Protein AF-A0A1X1QQ45-F1 (afdb_monomer_lite)

Secondary structure (DSSP, 8-state):
-----TTPPPEEE-S-B--S--SSGGGSB-S-TT-----GGGB-EEEEE--STT-----SSSSSSTT---TT-EEEE----TT----SSS--SEEEEEEEEEETTEEEEEB-TT--HHHHHHHHHHTTS-S--

Sequence (133 aa):
MDFGNTSAPPFLLDNLLCLGQESTLLDCEHNGIGIHNCELSEIAGVVCNGNRDALLLCTTSCLIYIGHCREDSIRLLKTVEEDDYTQEGLYDDLMVGRVEVCHEQRYQTVCDDSWDNMDASVVCRQLGFSPFG

pLDDT: mean 80.71, std 17.58, range [45.75, 97.56]

Foldseek 3Di:
DFQQDPPAAQAFFAQFDFPLPDLFSVRTDGPHTNDDPDDSRQFDKAKFFDDPPLPDDPPDPVPPDPQFDDARDKDFDDPPPPPPPDDDDDDPGIDIGTIWTHHPRDTHTHGNHNPDLSSNSSNNVNSVTHSPD

Structure (mmCIF, N/CA/C/O backbone):
data_AF-A0A1X1QQ45-F1
#
_entry.id   AF-A0A1X1QQ45-F1
#
loop_
_atom_site.group_PDB
_atom_site.id
_atom_site.type_symbol
_atom_site.label_atom_id
_atom_site.label_alt_id
_atom_site.label_comp_id
_atom_site.label_asym_id
_atom_site.label_entity_id
_atom_site.label_seq_id
_atom_site.pdbx_PDB_ins_code
_atom_site.Cartn_x
_atom_site.Cartn_y
_atom_site.Cartn_z
_atom_site.occupancy
_atom_site.B_iso_or_equiv
_atom_site.auth_seq_id
_atom_site.auth_comp_id
_atom_site.auth_asym_id
_atom_site.auth_atom_id
_atom_site.pdbx_PDB_model_num
ATOM 1 N N . MET A 1 1 ? 13.306 -2.888 -3.610 1.00 52.53 1 MET A N 1
ATOM 2 C CA . MET A 1 1 ? 13.465 -1.668 -4.435 1.00 52.53 1 MET A CA 1
ATOM 3 C C . MET A 1 1 ? 13.050 -0.526 -3.539 1.00 52.53 1 MET A C 1
ATOM 5 O O . MET A 1 1 ? 12.013 -0.667 -2.911 1.00 52.53 1 MET A O 1
ATOM 9 N N . ASP A 1 2 ? 13.866 0.515 -3.415 1.00 63.72 2 ASP A N 1
ATOM 10 C CA . ASP A 1 2 ? 13.573 1.629 -2.511 1.00 63.72 2 ASP A CA 1
ATOM 11 C C . ASP A 1 2 ? 12.572 2.586 -3.176 1.00 63.72 2 ASP A C 1
ATOM 13 O O . ASP A 1 2 ? 12.832 3.121 -4.255 1.00 63.72 2 ASP A O 1
ATOM 17 N N . PHE A 1 3 ? 11.405 2.756 -2.556 1.00 65.00 3 PHE A N 1
ATOM 18 C CA . PHE A 1 3 ? 10.363 3.693 -2.986 1.00 65.00 3 PHE A CA 1
ATOM 19 C C . PHE A 1 3 ? 10.228 4.894 -2.035 1.00 65.00 3 PHE A C 1
ATOM 21 O O . PHE A 1 3 ? 9.265 5.670 -2.147 1.00 65.00 3 PHE A O 1
ATOM 28 N N . GLY A 1 4 ? 11.189 5.049 -1.120 1.00 61.41 4 GLY A N 1
ATOM 29 C CA . GLY A 1 4 ? 11.265 6.096 -0.120 1.00 61.41 4 GLY A CA 1
ATOM 30 C C . GLY A 1 4 ? 11.287 7.490 -0.723 1.00 61.41 4 GLY A C 1
ATOM 31 O O . GLY A 1 4 ? 12.178 7.872 -1.478 1.00 61.41 4 GLY A O 1
ATOM 32 N N . ASN A 1 5 ? 10.282 8.291 -0.380 1.00 66.62 5 ASN A N 1
ATOM 33 C CA . ASN A 1 5 ? 10.206 9.699 -0.750 1.00 66.62 5 ASN A CA 1
ATOM 34 C C . ASN A 1 5 ? 9.542 10.471 0.395 1.00 66.62 5 ASN A C 1
ATOM 36 O O . ASN A 1 5 ? 8.539 10.027 0.949 1.00 66.62 5 ASN A O 1
ATOM 40 N N . THR A 1 6 ? 10.056 11.658 0.719 1.00 64.94 6 THR A N 1
ATOM 41 C CA . THR A 1 6 ? 9.500 12.559 1.747 1.00 64.94 6 THR A CA 1
ATOM 42 C C . THR A 1 6 ? 8.065 13.019 1.465 1.00 64.94 6 THR A C 1
ATOM 44 O O . THR A 1 6 ? 7.429 13.603 2.338 1.00 64.94 6 THR A O 1
ATOM 47 N N . SER A 1 7 ? 7.545 12.761 0.262 1.00 80.12 7 SER A N 1
ATOM 48 C CA . SER A 1 7 ? 6.158 13.023 -0.137 1.00 80.12 7 SER A CA 1
ATOM 49 C C . SER A 1 7 ? 5.194 11.845 0.061 1.00 80.12 7 SER A C 1
ATOM 51 O O . SER A 1 7 ? 4.010 11.986 -0.251 1.00 80.12 7 SER A O 1
ATOM 53 N N . ALA A 1 8 ? 5.665 10.695 0.555 1.00 82.62 8 ALA A N 1
ATOM 54 C CA . ALA A 1 8 ? 4.803 9.544 0.794 1.00 82.62 8 ALA A CA 1
ATOM 55 C C . ALA A 1 8 ? 3.755 9.839 1.893 1.00 82.62 8 ALA A C 1
ATOM 57 O O . ALA A 1 8 ? 4.073 10.483 2.898 1.00 82.62 8 ALA A O 1
ATOM 58 N N . PRO A 1 9 ? 2.502 9.381 1.725 1.00 89.56 9 PRO A N 1
ATOM 59 C CA . PRO A 1 9 ? 1.498 9.408 2.786 1.00 89.56 9 PRO A CA 1
ATOM 60 C C . PRO A 1 9 ? 1.909 8.596 4.035 1.00 89.56 9 PRO A C 1
ATOM 62 O O . PRO A 1 9 ? 2.826 7.775 3.949 1.00 89.56 9 PRO A O 1
ATOM 65 N N . PRO A 1 10 ? 1.199 8.750 5.173 1.00 93.75 10 PRO A N 1
ATOM 66 C CA . PRO A 1 10 ? 1.390 7.907 6.357 1.00 93.75 10 PRO A CA 1
ATOM 67 C C . PRO A 1 10 ? 1.280 6.411 6.043 1.00 93.75 10 PRO A C 1
ATOM 69 O O . PRO A 1 10 ? 0.572 6.029 5.108 1.00 93.75 10 PRO A O 1
ATOM 72 N N . PHE A 1 11 ? 1.946 5.574 6.838 1.00 95.38 11 PHE A N 1
ATOM 73 C CA . PHE A 1 11 ? 1.822 4.124 6.730 1.00 95.38 11 PHE A CA 1
ATOM 74 C C . PHE A 1 11 ? 0.472 3.644 7.268 1.00 95.38 11 PHE A C 1
ATOM 76 O O . PHE A 1 11 ? -0.004 4.088 8.313 1.00 95.38 11 PHE A O 1
ATOM 83 N N . LEU A 1 12 ? -0.133 2.718 6.533 1.00 97.12 12 LEU A N 1
ATOM 84 C CA . LEU A 1 12 ? -1.410 2.088 6.840 1.00 97.12 12 LEU A CA 1
ATOM 85 C C . LEU A 1 12 ? -1.236 0.662 7.345 1.00 97.12 12 LEU A C 1
ATOM 87 O O . LEU A 1 12 ? -1.898 0.268 8.301 1.00 97.12 12 LEU A O 1
ATOM 91 N N . LEU A 1 13 ? -0.399 -0.104 6.650 1.00 97.12 13 LEU A N 1
ATOM 92 C CA . LEU A 1 13 ? -0.217 -1.534 6.849 1.00 97.12 13 LEU A CA 1
ATOM 93 C C . LEU A 1 13 ? 1.252 -1.829 7.094 1.00 97.12 13 LEU A C 1
ATOM 95 O O . LEU A 1 13 ? 2.124 -1.191 6.503 1.00 97.12 13 LEU A O 1
ATOM 99 N N . ASP A 1 14 ? 1.476 -2.812 7.951 1.00 97.12 14 ASP A N 1
ATOM 100 C CA . ASP A 1 14 ? 2.779 -3.281 8.384 1.00 97.12 14 ASP A CA 1
ATOM 101 C C . ASP A 1 14 ? 2.678 -4.759 8.777 1.00 97.12 14 ASP A C 1
ATOM 103 O O . ASP A 1 14 ? 1.640 -5.194 9.297 1.00 97.12 14 ASP A O 1
ATOM 107 N N . ASN A 1 15 ? 3.753 -5.509 8.520 1.00 96.19 15 ASN A N 1
ATOM 108 C CA . ASN A 1 15 ? 3.866 -6.943 8.755 1.00 96.19 15 ASN A CA 1
ATOM 109 C C . ASN A 1 15 ? 2.699 -7.711 8.128 1.00 96.19 15 ASN A C 1
ATOM 111 O O . ASN A 1 15 ? 1.964 -8.427 8.813 1.00 96.19 15 ASN A O 1
ATOM 115 N N . LEU A 1 16 ? 2.508 -7.505 6.823 1.00 96.69 16 LEU A N 1
ATOM 116 C CA . LEU A 1 16 ? 1.514 -8.241 6.055 1.00 96.69 16 LEU A CA 1
ATOM 117 C C . LEU A 1 16 ? 1.963 -9.691 5.897 1.00 96.69 16 LEU A C 1
ATOM 119 O O . LEU A 1 16 ? 3.120 -9.976 5.605 1.00 96.69 16 LEU A O 1
ATOM 123 N N . LEU A 1 17 ? 1.030 -10.604 6.143 1.00 96.81 17 LEU A N 1
ATOM 124 C CA . LEU A 1 17 ? 1.228 -12.041 6.008 1.00 96.81 17 LEU A CA 1
ATOM 125 C C . LEU A 1 17 ? 0.150 -12.605 5.082 1.00 96.81 17 LEU A C 1
ATOM 127 O O . LEU A 1 17 ? -0.659 -13.448 5.484 1.00 96.81 17 LEU A O 1
ATOM 131 N N . CYS A 1 18 ? 0.083 -12.098 3.849 1.00 97.25 18 CYS A N 1
ATOM 132 C CA . CYS A 1 18 ? -0.877 -12.596 2.873 1.00 97.25 18 CYS A CA 1
ATOM 133 C C . CYS A 1 18 ? -0.589 -14.068 2.508 1.00 97.25 18 CYS A C 1
ATOM 135 O O . CYS A 1 18 ? 0.549 -14.519 2.395 1.00 97.25 18 CYS A O 1
ATOM 137 N N . LEU A 1 19 ? -1.644 -14.829 2.226 1.00 96.25 19 LEU A N 1
ATOM 138 C CA . LEU A 1 19 ? -1.586 -16.159 1.610 1.00 96.25 19 LEU A CA 1
ATOM 139 C C . LEU A 1 19 ? -1.554 -16.084 0.076 1.00 96.25 19 LEU A C 1
ATOM 141 O O . LEU A 1 19 ? -1.425 -17.107 -0.603 1.00 96.25 19 LEU A O 1
ATOM 145 N N . GLY A 1 20 ? -1.745 -14.887 -0.482 1.00 94.12 20 GLY A N 1
ATOM 146 C 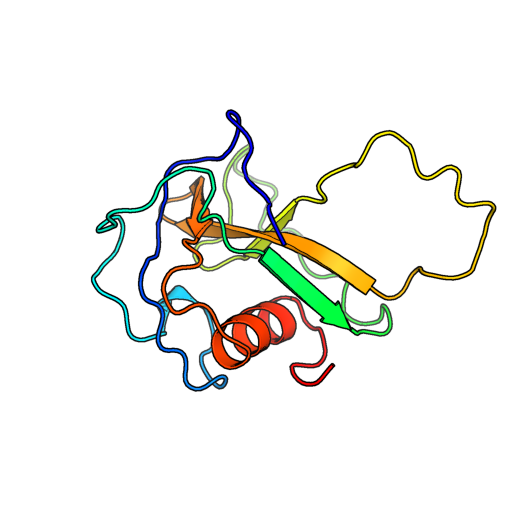CA . GLY A 1 20 ? -1.780 -14.626 -1.914 1.00 94.12 20 GLY A CA 1
ATOM 147 C C . GLY A 1 20 ? -3.166 -14.810 -2.532 1.00 94.12 20 GLY A C 1
ATOM 148 O O . GLY A 1 20 ? -3.308 -14.703 -3.751 1.00 94.12 20 GLY A O 1
ATOM 149 N N . GLN A 1 21 ? -4.210 -15.080 -1.740 1.00 93.88 21 GLN A N 1
ATOM 150 C CA . GLN A 1 21 ? -5.584 -15.397 -2.184 1.00 93.88 21 GLN A CA 1
ATOM 151 C C . GLN A 1 21 ? -6.638 -14.378 -1.727 1.00 93.88 21 GLN A C 1
ATOM 153 O O . GLN A 1 21 ? -7.790 -14.444 -2.153 1.00 93.88 21 GLN A O 1
ATOM 158 N N . GLU A 1 22 ? -6.224 -13.408 -0.926 1.00 96.69 22 GLU A N 1
ATOM 159 C CA . GLU A 1 22 ? -7.030 -12.333 -0.368 1.00 96.69 22 GLU A CA 1
ATOM 160 C C . GLU A 1 22 ? -7.641 -11.436 -1.447 1.00 96.69 22 GLU A C 1
ATOM 162 O O . GLU A 1 22 ? -7.041 -11.179 -2.491 1.00 96.69 22 GLU A O 1
ATOM 167 N N . SER A 1 23 ? -8.854 -10.930 -1.227 1.00 94.00 23 SER A N 1
ATOM 168 C CA . SER A 1 23 ? -9.466 -10.036 -2.220 1.00 94.00 23 SER A CA 1
ATOM 169 C C . SER A 1 23 ? -8.749 -8.687 -2.267 1.00 94.00 23 SER A C 1
ATOM 171 O O . SER A 1 23 ? -8.659 -8.082 -3.337 1.00 94.00 23 SER A O 1
ATOM 173 N N . THR A 1 24 ? -8.242 -8.243 -1.117 1.00 95.62 24 THR A N 1
ATOM 174 C CA . THR A 1 24 ? -7.566 -6.963 -0.922 1.00 95.62 24 THR A CA 1
ATOM 175 C C . THR A 1 24 ? -6.427 -7.108 0.091 1.00 95.62 24 THR A C 1
ATOM 177 O O . THR A 1 24 ? -6.433 -8.037 0.895 1.00 95.62 24 THR A O 1
ATOM 180 N N . LEU A 1 25 ? -5.467 -6.175 0.105 1.00 96.25 25 LEU A N 1
ATOM 181 C CA . LEU A 1 25 ? -4.406 -6.171 1.129 1.00 96.25 25 LEU A CA 1
ATOM 182 C C . LEU A 1 25 ? -4.933 -5.984 2.562 1.00 96.25 25 LEU A C 1
ATOM 184 O O . LEU A 1 25 ? -4.283 -6.414 3.508 1.00 96.25 25 LEU A O 1
ATOM 188 N N . LEU A 1 26 ? -6.107 -5.364 2.729 1.00 96.31 26 LEU A N 1
ATOM 189 C CA . LEU A 1 26 ? -6.744 -5.181 4.040 1.00 96.31 26 LEU A CA 1
ATOM 190 C C . LEU A 1 26 ? -7.310 -6.490 4.616 1.00 96.31 26 LEU A C 1
ATOM 192 O O . LEU A 1 26 ? -7.661 -6.526 5.791 1.00 96.31 26 LEU A O 1
ATOM 196 N N . ASP A 1 27 ? -7.426 -7.546 3.803 1.00 97.12 27 ASP A N 1
ATOM 197 C CA . ASP A 1 27 ? -7.904 -8.858 4.253 1.00 97.12 27 ASP A CA 1
ATOM 198 C C . ASP A 1 27 ? -6.765 -9.766 4.749 1.00 97.12 27 ASP A C 1
ATOM 200 O O . ASP A 1 27 ? -7.035 -10.835 5.301 1.00 97.12 27 ASP A O 1
ATOM 204 N N . CYS A 1 28 ? -5.505 -9.379 4.528 1.00 97.31 28 CYS A N 1
ATOM 205 C CA . CYS A 1 28 ? -4.350 -10.149 4.977 1.00 97.31 28 CYS A CA 1
ATOM 206 C C . CYS A 1 28 ? -4.167 -10.036 6.493 1.00 97.31 28 CYS A C 1
ATOM 208 O O . CYS A 1 28 ? -4.567 -9.052 7.117 1.00 97.31 28 CYS A O 1
ATOM 210 N N . GLU A 1 29 ? -3.531 -11.037 7.103 1.00 97.56 29 GLU A N 1
ATOM 211 C CA . GLU A 1 29 ? -3.135 -10.931 8.506 1.00 97.56 29 GLU A CA 1
ATOM 212 C C . GLU A 1 29 ? -2.090 -9.817 8.666 1.00 97.56 29 GLU A C 1
ATOM 214 O O . GLU A 1 29 ? -1.140 -9.732 7.890 1.00 97.56 29 GLU A O 1
ATOM 219 N N . HIS A 1 30 ? -2.307 -8.939 9.648 1.00 95.94 30 HIS A N 1
ATOM 220 C CA . HIS A 1 30 ? -1.461 -7.780 9.928 1.00 95.94 30 HIS A CA 1
ATOM 221 C C . HIS A 1 30 ? -1.626 -7.312 11.381 1.00 95.94 30 HIS A C 1
ATOM 223 O O . HIS A 1 30 ? -2.643 -7.585 12.030 1.00 95.94 30 HIS A O 1
ATOM 229 N N . ASN A 1 31 ? -0.686 -6.506 11.881 1.00 94.44 31 ASN A N 1
ATOM 230 C CA . ASN A 1 31 ? -0.677 -6.016 13.271 1.00 94.44 31 ASN A CA 1
ATOM 231 C C . ASN A 1 31 ? -1.818 -5.041 13.624 1.00 94.44 31 ASN A C 1
ATOM 233 O O . ASN A 1 31 ? -2.060 -4.756 14.799 1.00 94.44 31 ASN A O 1
ATOM 237 N N . GLY A 1 32 ? -2.534 -4.542 12.616 1.00 96.19 32 GLY A N 1
ATOM 238 C CA . GLY A 1 32 ? -3.654 -3.617 12.753 1.00 96.19 32 GLY A CA 1
ATOM 239 C C . GLY A 1 32 ? -3.437 -2.352 11.929 1.00 96.19 32 GLY A C 1
ATOM 240 O O . GLY A 1 32 ? -2.312 -1.996 11.593 1.00 96.19 32 GLY A O 1
ATOM 241 N N . ILE A 1 33 ? -4.528 -1.662 11.605 1.00 96.31 33 ILE A N 1
ATOM 242 C CA . ILE A 1 33 ? -4.483 -0.466 10.761 1.00 96.31 33 ILE A CA 1
ATOM 243 C C . ILE A 1 33 ? -3.752 0.681 11.470 1.00 96.31 33 ILE A C 1
ATOM 245 O O . ILE A 1 33 ? -4.093 1.040 12.598 1.00 96.31 33 ILE A O 1
ATOM 249 N N . GLY A 1 34 ? -2.766 1.272 10.792 1.00 95.44 34 GLY A N 1
ATOM 250 C CA . GLY A 1 34 ? -1.966 2.397 11.283 1.00 95.44 34 GLY A CA 1
ATOM 251 C C . GLY A 1 34 ? -1.013 2.042 12.429 1.00 95.44 34 GLY A C 1
ATOM 252 O O . GLY A 1 34 ? -0.430 2.941 13.033 1.00 95.44 34 GLY A O 1
ATOM 253 N N . ILE A 1 35 ? -0.856 0.755 12.753 1.00 96.62 35 ILE A N 1
ATOM 254 C CA . ILE A 1 35 ? 0.101 0.267 13.748 1.00 96.62 35 ILE A CA 1
ATOM 255 C C . ILE A 1 35 ? 1.336 -0.209 12.990 1.00 96.62 35 ILE A C 1
ATOM 257 O O . ILE A 1 35 ? 1.304 -1.272 12.383 1.00 96.62 35 ILE A O 1
ATOM 261 N N . HIS A 1 36 ? 2.400 0.591 13.024 1.00 94.88 36 HIS A N 1
ATOM 262 C CA . HIS A 1 36 ? 3.650 0.308 12.326 1.00 94.88 36 HIS A CA 1
ATOM 263 C C . HIS A 1 36 ? 4.850 0.893 13.082 1.00 94.88 36 HIS A C 1
ATOM 265 O O . HIS A 1 36 ? 4.713 1.879 13.815 1.00 94.88 36 HIS A O 1
ATOM 271 N N . ASN A 1 37 ? 6.037 0.327 12.872 1.00 95.06 37 ASN A N 1
ATOM 272 C CA . ASN A 1 37 ? 7.322 0.906 13.294 1.00 95.06 37 ASN A CA 1
ATOM 273 C C . ASN A 1 37 ? 8.142 1.471 12.123 1.00 95.06 37 ASN A C 1
ATOM 275 O O . ASN A 1 37 ? 9.319 1.760 12.305 1.00 95.06 37 ASN A O 1
ATOM 279 N N . CYS A 1 38 ? 7.506 1.636 10.962 1.00 94.19 38 CYS A N 1
ATOM 280 C CA . CYS A 1 38 ? 8.218 1.846 9.709 1.00 94.19 38 CYS A CA 1
ATOM 281 C C . CYS A 1 38 ? 8.715 3.273 9.447 1.00 94.19 38 CYS A C 1
ATOM 283 O O . CYS A 1 38 ? 8.057 4.266 9.786 1.00 94.19 38 CYS A O 1
ATOM 285 N N . GLU A 1 39 ? 9.851 3.353 8.765 1.00 91.12 39 GLU A N 1
ATOM 286 C CA . GLU A 1 39 ? 10.501 4.543 8.231 1.00 91.12 39 GLU A CA 1
ATOM 287 C C . GLU A 1 39 ? 10.297 4.659 6.713 1.00 91.12 39 GLU A C 1
ATOM 289 O O . GLU A 1 39 ? 9.925 3.712 6.034 1.00 91.12 39 GLU A O 1
ATOM 294 N N . LEU A 1 40 ? 10.564 5.832 6.127 1.00 88.38 40 LEU A N 1
ATOM 295 C CA . LEU A 1 40 ? 10.334 6.059 4.690 1.00 88.38 40 LEU A CA 1
ATOM 296 C C . LEU A 1 40 ? 11.134 5.127 3.764 1.00 88.38 40 LEU A C 1
ATOM 298 O O . LEU A 1 40 ? 10.738 4.961 2.617 1.00 88.38 40 LEU A O 1
ATOM 302 N N . SER A 1 41 ? 12.248 4.553 4.220 1.00 88.31 41 SER A N 1
ATOM 303 C CA . SER A 1 41 ? 13.017 3.557 3.459 1.00 88.31 41 SER A CA 1
ATOM 304 C C . SER A 1 41 ? 12.354 2.181 3.407 1.00 88.31 41 SER A C 1
ATOM 306 O O . SER A 1 41 ? 12.771 1.349 2.612 1.00 88.31 41 SER A O 1
ATOM 308 N N . GLU A 1 42 ? 11.337 1.951 4.236 1.00 92.56 42 GLU A N 1
ATOM 309 C CA . GLU A 1 42 ? 10.613 0.683 4.370 1.00 92.56 42 GLU A CA 1
ATOM 310 C C . GLU A 1 42 ? 9.285 0.744 3.607 1.00 92.56 42 GLU A C 1
ATOM 312 O O . GLU A 1 42 ? 8.259 0.225 4.027 1.00 92.56 42 GLU A O 1
ATOM 317 N N . ILE A 1 43 ? 9.247 1.480 2.496 1.00 92.31 43 ILE A N 1
ATOM 318 C CA . ILE A 1 43 ? 8.043 1.602 1.679 1.00 92.31 43 ILE A CA 1
ATOM 319 C C . ILE A 1 43 ? 7.968 0.440 0.695 1.00 92.31 43 ILE A C 1
ATOM 321 O O . ILE A 1 43 ? 8.804 0.306 -0.204 1.00 92.31 43 ILE A O 1
ATOM 325 N N . ALA A 1 44 ? 6.883 -0.322 0.788 1.00 94.31 44 ALA A N 1
ATOM 326 C CA . ALA A 1 44 ? 6.604 -1.415 -0.118 1.00 94.31 44 ALA A CA 1
ATOM 327 C C . ALA A 1 44 ? 6.322 -0.925 -1.542 1.00 94.31 44 ALA A C 1
ATOM 329 O O . ALA A 1 44 ? 5.607 0.053 -1.808 1.00 94.31 44 ALA A O 1
ATOM 330 N N . GLY A 1 45 ? 6.838 -1.689 -2.495 1.00 91.69 45 GLY A N 1
ATOM 331 C CA . GLY A 1 45 ? 6.458 -1.565 -3.886 1.00 91.69 45 GLY A CA 1
ATOM 332 C C . GLY A 1 45 ? 6.353 -2.916 -4.558 1.00 91.69 45 GLY A C 1
ATOM 333 O O . GLY A 1 45 ? 6.753 -3.953 -4.025 1.00 91.69 45 GLY A O 1
ATOM 334 N N . VAL A 1 46 ? 5.783 -2.891 -5.752 1.00 91.75 46 VAL A N 1
ATOM 335 C CA . VAL A 1 46 ? 5.470 -4.095 -6.511 1.00 91.75 46 VAL A CA 1
ATOM 336 C C . VAL A 1 46 ? 5.921 -3.939 -7.950 1.00 91.75 46 VAL A C 1
ATOM 338 O O . VAL A 1 46 ? 5.974 -2.831 -8.487 1.00 91.75 46 VAL A O 1
ATOM 341 N N . VAL A 1 47 ? 6.215 -5.072 -8.572 1.00 88.31 47 VAL A N 1
ATOM 342 C CA . VAL A 1 47 ? 6.337 -5.210 -10.017 1.00 88.31 47 VAL A CA 1
ATOM 343 C C . VAL A 1 47 ? 5.276 -6.211 -10.449 1.00 88.31 47 VAL A C 1
ATOM 345 O O . VAL A 1 47 ? 5.309 -7.363 -10.026 1.00 88.31 47 VAL A O 1
ATOM 348 N N . CYS A 1 48 ? 4.330 -5.770 -11.271 1.00 85.88 48 CYS A N 1
ATOM 349 C CA . CYS A 1 48 ? 3.311 -6.627 -11.856 1.00 85.88 48 CYS A CA 1
ATOM 350 C C . CYS A 1 48 ? 3.599 -6.849 -13.338 1.00 85.88 48 CYS A C 1
ATOM 352 O O . CYS A 1 48 ? 3.767 -5.891 -14.099 1.00 85.88 48 CYS A O 1
ATOM 354 N N . ASN A 1 49 ? 3.600 -8.119 -13.739 1.00 80.38 49 ASN A N 1
ATOM 355 C CA . ASN A 1 49 ? 3.713 -8.526 -15.133 1.00 80.38 49 ASN A CA 1
ATOM 356 C C . ASN A 1 49 ? 2.304 -8.628 -15.726 1.00 80.38 49 ASN A C 1
ATOM 358 O O . ASN A 1 49 ? 1.470 -9.394 -15.227 1.00 80.38 49 ASN A O 1
ATOM 362 N N . GLY A 1 50 ? 2.017 -7.916 -16.816 1.00 68.50 50 GLY A N 1
ATOM 363 C CA . GLY A 1 50 ? 0.814 -8.248 -17.568 1.00 68.50 50 GLY A CA 1
ATOM 364 C C . GLY A 1 50 ? 0.601 -7.529 -18.887 1.00 68.50 50 GLY A C 1
ATOM 365 O O . GLY A 1 50 ? 1.056 -6.417 -19.122 1.00 68.50 50 GLY A O 1
ATOM 366 N N . ASN A 1 51 ? -0.165 -8.218 -19.730 1.00 60.97 51 ASN A N 1
ATOM 367 C CA . ASN A 1 51 ? -0.703 -7.719 -20.984 1.00 60.97 51 ASN A CA 1
ATOM 368 C C . ASN A 1 51 ? -1.923 -6.830 -20.679 1.00 60.97 51 ASN A C 1
ATOM 370 O O . ASN A 1 51 ? -2.749 -7.181 -19.835 1.00 60.97 51 ASN A O 1
ATOM 374 N N . ARG A 1 52 ? -2.024 -5.673 -21.335 1.00 56.84 52 ARG A N 1
ATOM 375 C CA . ARG A 1 52 ? -2.852 -4.502 -20.965 1.00 56.84 52 ARG A CA 1
ATOM 376 C C . ARG A 1 52 ? -4.383 -4.667 -20.967 1.00 56.84 52 ARG A C 1
ATOM 378 O O . ARG A 1 52 ? -5.093 -3.666 -20.894 1.00 56.84 52 ARG A O 1
ATOM 385 N N . ASP A 1 53 ? -4.922 -5.878 -20.973 1.00 53.53 53 ASP A N 1
ATOM 386 C CA . ASP A 1 53 ? -6.371 -6.111 -21.066 1.00 53.53 53 ASP A CA 1
ATOM 387 C C . ASP A 1 53 ? -7.147 -5.860 -19.752 1.00 53.53 53 ASP A C 1
ATOM 389 O O . ASP A 1 53 ? -8.369 -5.997 -19.721 1.00 53.53 53 ASP A O 1
ATOM 393 N N . ALA A 1 54 ? -6.480 -5.437 -18.671 1.00 51.41 54 ALA A N 1
ATOM 394 C CA . ALA A 1 54 ? -7.118 -5.151 -17.379 1.00 51.41 54 ALA A CA 1
ATOM 395 C C . ALA A 1 54 ? -7.405 -3.661 -17.102 1.00 51.41 54 ALA A C 1
ATOM 397 O O . ALA A 1 54 ? -8.082 -3.328 -16.126 1.00 51.41 54 ALA A O 1
ATOM 398 N N . LEU A 1 55 ? -6.927 -2.737 -17.941 1.00 53.78 55 LEU A N 1
ATOM 399 C CA . LEU A 1 55 ? -7.029 -1.304 -17.657 1.00 53.78 55 LEU A CA 1
ATOM 400 C C . LEU A 1 55 ? -8.308 -0.675 -18.229 1.00 53.78 55 LEU A C 1
ATOM 402 O O . LEU A 1 55 ? -8.207 0.144 -19.134 1.00 53.78 55 LEU A O 1
ATOM 406 N N . LEU A 1 56 ? -9.499 -0.991 -17.698 1.00 53.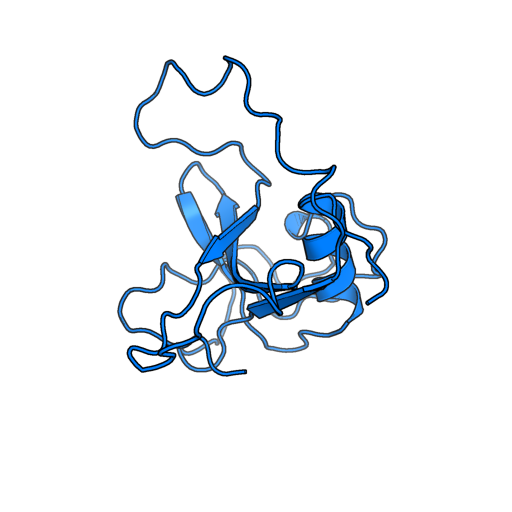34 56 LEU A N 1
ATOM 407 C CA . LEU A 1 56 ? -10.619 -0.029 -17.703 1.00 53.34 56 LEU A CA 1
ATOM 408 C C . LEU A 1 56 ? -11.827 -0.471 -16.856 1.00 53.34 56 LEU A C 1
ATOM 410 O O . LEU A 1 56 ? -12.774 -1.014 -17.405 1.00 53.34 56 LEU A O 1
ATOM 414 N N . LEU A 1 57 ? -11.894 -0.121 -15.566 1.00 45.75 57 LEU A N 1
ATOM 415 C CA . LEU A 1 57 ? -13.186 0.111 -14.894 1.00 45.75 57 LEU A CA 1
ATOM 416 C C . LEU A 1 57 ? -13.052 1.135 -13.756 1.00 45.75 57 LEU A C 1
ATOM 418 O O . LEU A 1 57 ? -12.822 0.798 -12.601 1.00 45.75 57 LEU A O 1
ATOM 422 N N . CYS A 1 58 ? -13.325 2.401 -14.065 1.00 47.94 58 CYS A N 1
ATOM 423 C CA . CYS A 1 58 ? -14.081 3.240 -13.135 1.00 47.94 58 CYS A CA 1
ATOM 424 C C . CYS A 1 58 ? -15.092 4.066 -13.932 1.00 47.94 58 CYS A C 1
ATOM 426 O O . CYS A 1 58 ? -15.031 5.292 -14.020 1.00 47.94 58 CYS A O 1
ATOM 428 N N . THR A 1 59 ? -16.013 3.373 -14.602 1.00 53.25 59 THR A N 1
ATOM 429 C CA . THR A 1 59 ? -17.122 4.035 -15.280 1.00 53.25 59 THR A CA 1
ATOM 430 C C . THR A 1 59 ? -18.129 4.500 -14.227 1.00 53.25 59 THR A C 1
ATOM 432 O O . THR A 1 59 ? -18.887 3.719 -13.659 1.00 53.25 59 THR A O 1
ATOM 435 N N . THR A 1 60 ? -18.139 5.813 -13.998 1.00 51.00 60 THR A N 1
ATOM 436 C CA . THR A 1 60 ? -19.272 6.633 -13.523 1.00 51.00 60 THR A CA 1
ATOM 437 C C . THR A 1 60 ? -19.677 6.652 -12.041 1.00 51.00 60 THR A C 1
ATOM 439 O O . THR A 1 60 ? -20.487 7.505 -11.692 1.00 51.00 60 THR A O 1
ATOM 442 N N . SER A 1 61 ? -19.063 5.884 -11.136 1.00 51.69 61 SER A N 1
ATOM 443 C CA . SER A 1 61 ? -19.325 6.033 -9.679 1.00 51.69 61 SER A CA 1
ATOM 444 C C . SER A 1 61 ? -18.375 7.005 -8.958 1.00 51.69 61 SER A C 1
ATOM 446 O O . SER A 1 61 ? -18.660 7.434 -7.846 1.00 51.69 61 SER A O 1
ATOM 448 N N . CYS A 1 62 ? -17.258 7.384 -9.593 1.00 53.78 62 CYS A N 1
ATOM 449 C CA . CYS A 1 62 ? -16.246 8.303 -9.045 1.00 53.78 62 CYS A CA 1
ATOM 450 C C . CYS A 1 62 ? -16.571 9.798 -9.297 1.00 53.78 62 CYS A C 1
ATOM 452 O O . CYS A 1 62 ? -15.848 10.688 -8.863 1.00 53.78 62 CYS A O 1
ATOM 454 N N . LEU A 1 63 ? -17.667 10.108 -10.002 1.00 50.03 63 LEU A N 1
ATOM 455 C CA . LEU A 1 63 ? -17.975 11.460 -10.496 1.00 50.03 63 LEU A CA 1
ATOM 456 C C . LEU A 1 63 ? -18.866 12.322 -9.583 1.00 50.03 63 LEU A C 1
ATOM 458 O O . LEU A 1 63 ? -19.550 13.202 -10.099 1.00 50.03 63 LEU A O 1
ATOM 462 N N . ILE A 1 64 ? -18.889 12.128 -8.255 1.00 52.12 64 ILE A N 1
ATOM 463 C CA . ILE A 1 64 ? -19.665 13.048 -7.383 1.00 52.12 64 ILE A CA 1
ATOM 464 C C . ILE A 1 64 ? -18.906 13.568 -6.142 1.00 52.12 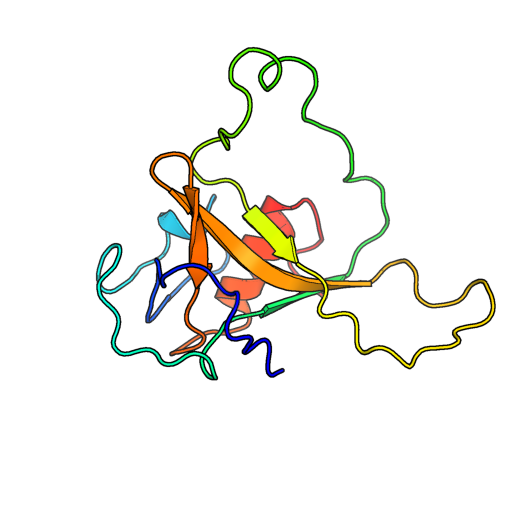64 ILE A C 1
ATOM 466 O O . ILE A 1 64 ? -19.350 14.543 -5.545 1.00 52.12 64 ILE A O 1
ATOM 470 N N . TYR A 1 65 ? -17.709 13.067 -5.807 1.00 50.69 65 TYR A N 1
ATOM 471 C CA . TYR A 1 65 ? -16.865 13.687 -4.770 1.00 50.69 65 TYR A CA 1
ATOM 472 C C . TYR A 1 65 ? -15.410 13.810 -5.231 1.00 50.69 65 TYR A C 1
ATOM 474 O O . TYR A 1 65 ? -14.658 12.842 -5.282 1.00 50.69 65 TYR A O 1
ATOM 482 N N . ILE A 1 66 ? -15.020 15.034 -5.591 1.00 60.62 66 ILE A N 1
ATOM 483 C CA . ILE A 1 66 ? -13.647 15.402 -5.948 1.00 60.62 66 ILE A CA 1
ATOM 484 C C . ILE A 1 66 ? -12.735 15.084 -4.750 1.00 60.62 66 ILE A C 1
ATOM 486 O O . ILE A 1 66 ? -12.878 15.701 -3.698 1.00 60.62 66 ILE A O 1
ATOM 490 N N . GLY A 1 67 ? -11.807 14.135 -4.916 1.00 61.62 67 GLY A N 1
ATOM 491 C CA . GLY A 1 67 ? -10.761 13.815 -3.931 1.00 61.62 67 GLY A CA 1
ATOM 492 C C . GLY A 1 67 ? -10.950 12.526 -3.126 1.00 61.62 67 GLY A C 1
ATOM 493 O O . GLY A 1 67 ? -10.167 12.281 -2.216 1.00 61.62 67 GLY A O 1
ATOM 494 N N . HIS A 1 68 ? -11.957 11.712 -3.438 1.00 73.12 68 HIS A N 1
ATOM 495 C CA . HIS A 1 68 ? -12.267 10.482 -2.711 1.00 73.12 68 HIS A CA 1
ATOM 496 C C . HIS A 1 68 ? -11.875 9.233 -3.510 1.00 73.12 68 HIS A C 1
ATOM 498 O O . HIS A 1 68 ? -12.055 9.176 -4.727 1.00 73.12 68 HIS A O 1
ATOM 504 N N . CYS A 1 69 ? -11.339 8.227 -2.824 1.00 85.69 69 CYS A N 1
ATOM 505 C CA . CYS A 1 69 ? -11.038 6.914 -3.385 1.00 85.69 69 CYS A CA 1
ATOM 506 C C . CYS A 1 69 ? -12.060 5.874 -2.905 1.00 85.69 69 CYS A C 1
ATOM 508 O O . CYS A 1 69 ? -12.682 6.020 -1.850 1.00 85.69 69 CYS A O 1
ATOM 510 N N . ARG A 1 70 ? -12.279 4.830 -3.713 1.00 88.00 70 ARG A N 1
ATOM 511 C CA . ARG A 1 70 ? -13.043 3.653 -3.273 1.00 88.00 70 ARG A CA 1
ATOM 512 C C . ARG A 1 70 ? -12.211 2.946 -2.210 1.00 88.00 70 ARG A C 1
ATOM 514 O O . ARG A 1 70 ? -11.032 2.814 -2.487 1.00 88.00 70 ARG A O 1
ATOM 521 N N . GLU A 1 71 ? -12.841 2.498 -1.116 1.00 91.44 71 GLU A N 1
ATOM 522 C CA . GLU A 1 71 ? -12.210 1.957 0.106 1.00 91.44 71 GLU A CA 1
ATOM 523 C C . GLU A 1 71 ? -10.981 1.084 -0.149 1.00 91.44 71 GLU A C 1
ATOM 525 O O . GLU A 1 71 ? -9.984 1.628 -0.502 1.00 91.44 71 GLU A O 1
ATOM 530 N N . ASP A 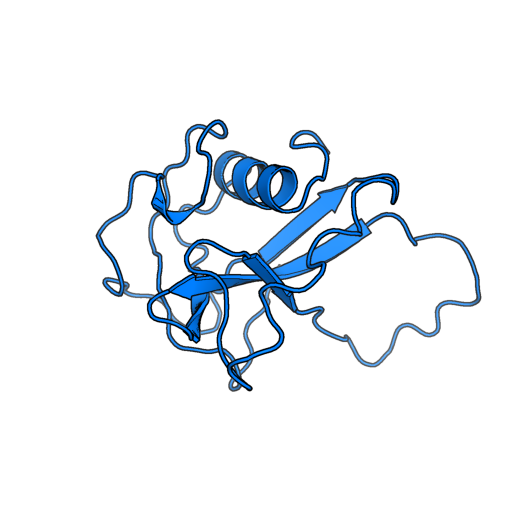1 72 ? -10.957 -0.217 -0.026 1.00 92.88 72 ASP A N 1
ATOM 531 C CA . ASP A 1 72 ? -9.864 -1.111 -0.446 1.00 92.88 72 ASP A CA 1
ATOM 532 C C . ASP A 1 72 ? -8.977 -0.837 -1.706 1.00 92.88 72 ASP A C 1
ATOM 534 O O . ASP A 1 72 ? -8.061 -1.619 -1.955 1.00 92.88 72 ASP A O 1
ATOM 538 N N . SER A 1 73 ? -9.216 0.168 -2.556 1.00 92.81 73 SER A N 1
ATOM 539 C CA . SER A 1 73 ? -8.529 0.338 -3.843 1.00 92.81 73 SER A CA 1
ATOM 540 C C . SER A 1 73 ? -7.022 0.594 -3.736 1.00 92.81 73 SER A C 1
ATOM 542 O O . SER A 1 73 ? -6.549 1.331 -2.871 1.00 92.81 73 SER A O 1
ATOM 544 N N . ILE A 1 74 ? -6.273 0.020 -4.684 1.00 92.81 74 ILE A N 1
ATOM 545 C CA . ILE A 1 74 ? -4.825 0.202 -4.818 1.00 92.81 74 ILE A CA 1
ATOM 546 C C . ILE A 1 74 ? -4.519 1.165 -5.964 1.00 92.81 74 ILE A C 1
ATOM 548 O O . ILE A 1 74 ? -5.128 1.099 -7.036 1.00 92.81 74 ILE A O 1
ATOM 552 N N . ARG A 1 75 ? -3.510 2.015 -5.763 1.00 89.94 75 ARG A N 1
ATOM 553 C CA . ARG A 1 75 ? -2.819 2.725 -6.843 1.00 89.94 75 ARG A CA 1
ATOM 554 C C . ARG A 1 75 ? -1.316 2.474 -6.775 1.00 89.94 75 ARG A C 1
ATOM 556 O O . ARG A 1 75 ? -0.761 2.330 -5.689 1.00 89.94 75 ARG A O 1
ATOM 563 N N . LEU A 1 76 ? -0.668 2.476 -7.940 1.00 88.19 76 LEU A N 1
ATOM 564 C CA . LEU A 1 76 ? 0.788 2.421 -8.049 1.00 88.19 76 LEU A CA 1
ATOM 565 C C . LEU A 1 76 ? 1.329 3.788 -8.448 1.00 88.19 76 LEU A C 1
ATOM 567 O O . LEU A 1 76 ? 0.901 4.358 -9.456 1.00 88.19 76 LEU A O 1
ATOM 571 N N . LEU A 1 77 ? 2.271 4.316 -7.670 1.00 85.81 77 LEU A N 1
ATOM 572 C CA . LEU A 1 77 ? 2.989 5.535 -8.028 1.00 85.81 77 LEU A CA 1
ATOM 573 C C . LEU A 1 77 ? 4.354 5.142 -8.574 1.00 85.81 77 LEU A C 1
ATOM 575 O O . LEU A 1 77 ? 5.203 4.631 -7.842 1.00 85.81 77 LEU A O 1
ATOM 579 N N . LYS A 1 78 ? 4.556 5.387 -9.872 1.00 75.12 78 LYS A N 1
ATOM 580 C CA . LYS A 1 78 ? 5.866 5.237 -10.504 1.00 75.12 78 LYS A CA 1
ATOM 581 C C . LYS A 1 78 ? 6.831 6.220 -9.849 1.00 75.12 78 LYS A C 1
ATOM 583 O O . LYS A 1 78 ? 6.582 7.426 -9.847 1.00 75.12 78 LYS A O 1
ATOM 588 N N . THR A 1 79 ? 7.930 5.713 -9.310 1.00 59.38 79 THR A N 1
ATOM 589 C CA . THR A 1 79 ? 9.115 6.527 -9.072 1.00 59.38 79 THR A CA 1
ATOM 590 C C . THR A 1 79 ? 9.699 6.821 -10.443 1.00 59.38 79 THR A C 1
ATOM 592 O O . THR A 1 79 ? 10.251 5.951 -11.107 1.00 59.38 79 THR A O 1
ATOM 595 N N . VAL A 1 80 ? 9.468 8.037 -10.932 1.00 59.38 80 VAL A N 1
ATOM 596 C CA . VAL A 1 80 ? 10.248 8.553 -12.053 1.00 59.38 80 VAL A CA 1
ATOM 597 C C . VAL A 1 80 ? 11.671 8.682 -11.535 1.00 59.38 80 VAL A C 1
ATOM 599 O O . VAL A 1 80 ? 11.974 9.606 -10.784 1.00 59.38 80 VAL A O 1
ATOM 602 N N . GLU A 1 81 ? 12.528 7.732 -11.893 1.00 55.31 81 GLU A N 1
ATOM 603 C CA . GLU A 1 81 ? 13.933 8.069 -12.038 1.00 55.31 81 GLU A CA 1
ATOM 604 C C . GLU A 1 81 ? 13.994 9.004 -13.249 1.00 55.31 81 GLU A C 1
ATOM 606 O O . GLU A 1 81 ? 13.758 8.599 -14.391 1.00 55.31 81 GLU A O 1
ATOM 611 N N . GLU A 1 82 ? 14.162 10.300 -12.974 1.00 55.44 82 GLU A N 1
ATOM 612 C CA . GLU A 1 82 ? 14.555 11.287 -13.974 1.00 55.44 82 GLU A CA 1
ATOM 613 C C . GLU A 1 82 ? 15.910 10.843 -14.531 1.00 55.44 82 GLU A C 1
ATOM 615 O O . GLU A 1 82 ? 16.919 11.227 -13.963 1.00 55.44 82 GLU A O 1
ATOM 620 N N . ASP A 1 83 ? 15.927 9.950 -15.528 1.00 48.06 83 ASP A N 1
ATOM 621 C CA . ASP A 1 83 ? 17.018 9.766 -16.505 1.00 48.06 83 ASP A CA 1
ATOM 622 C C . ASP A 1 83 ? 16.817 8.592 -17.492 1.00 48.06 83 ASP A C 1
ATOM 624 O O . ASP A 1 83 ? 17.743 8.278 -18.241 1.00 48.06 83 ASP A O 1
ATOM 628 N N . ASP A 1 84 ? 15.638 7.959 -17.606 1.00 49.50 84 ASP A N 1
ATOM 629 C CA . ASP A 1 84 ? 15.450 6.952 -18.666 1.00 49.50 84 ASP A CA 1
ATOM 630 C C . ASP A 1 84 ? 14.931 7.561 -19.978 1.00 49.50 84 ASP A C 1
ATOM 632 O O . ASP A 1 84 ? 13.735 7.672 -20.253 1.00 49.50 84 ASP A O 1
ATOM 636 N N . TYR A 1 85 ? 15.885 7.965 -20.813 1.00 53.84 85 TYR A N 1
ATOM 637 C CA . TYR A 1 85 ? 15.702 8.258 -22.231 1.00 53.84 85 TYR A CA 1
ATOM 638 C C . TYR A 1 85 ? 15.443 6.948 -23.001 1.00 53.84 85 TYR A C 1
ATOM 640 O O . TYR A 1 85 ? 16.246 6.551 -23.846 1.00 53.84 85 TYR A O 1
ATOM 648 N N . THR A 1 86 ? 14.342 6.237 -22.741 1.00 46.19 86 THR A N 1
ATOM 649 C CA . THR A 1 86 ? 13.973 5.075 -23.560 1.00 46.19 86 THR A CA 1
ATOM 650 C C . THR A 1 86 ? 13.191 5.508 -24.788 1.00 46.19 86 THR A C 1
ATOM 652 O O . THR A 1 86 ? 11.980 5.719 -24.811 1.00 46.19 86 THR A O 1
ATOM 655 N N . GLN A 1 87 ? 13.980 5.641 -25.849 1.00 54.59 87 GLN A N 1
ATOM 656 C CA . GLN A 1 87 ? 13.625 5.376 -27.233 1.00 54.59 87 GLN A CA 1
ATOM 657 C C . GLN A 1 87 ? 12.441 4.397 -27.349 1.00 54.59 87 GLN A C 1
ATOM 659 O O . GLN A 1 87 ? 12.440 3.331 -26.734 1.00 54.59 87 GLN A O 1
ATOM 664 N N . GLU A 1 88 ? 11.450 4.785 -28.149 1.00 53.78 88 GLU A N 1
ATOM 665 C CA . GLU A 1 88 ? 10.183 4.084 -28.352 1.00 53.78 88 GLU A CA 1
ATOM 666 C C . GLU A 1 88 ? 10.309 2.547 -28.411 1.00 53.78 88 GLU A C 1
ATOM 668 O O . GLU A 1 88 ? 10.954 1.992 -29.301 1.00 53.78 88 GLU A O 1
ATOM 673 N N . GLY A 1 89 ? 9.593 1.860 -27.513 1.00 52.75 89 GLY A N 1
ATOM 674 C CA . GLY A 1 89 ? 8.907 0.626 -27.897 1.00 52.75 89 GLY A CA 1
ATOM 675 C C . GLY A 1 89 ? 9.475 -0.727 -27.464 1.00 52.75 89 GLY A C 1
ATOM 676 O O . GLY A 1 89 ? 9.325 -1.670 -28.240 1.00 52.75 89 GLY A O 1
ATOM 677 N N . LEU A 1 90 ? 10.044 -0.899 -26.258 1.00 57.16 90 LEU A N 1
ATOM 678 C CA . LEU A 1 90 ? 10.298 -2.268 -25.761 1.00 57.16 90 LEU A CA 1
ATOM 679 C C . LEU A 1 90 ? 10.374 -2.455 -24.229 1.00 57.16 90 LEU A C 1
ATOM 681 O O . LEU A 1 90 ? 11.273 -3.143 -23.761 1.00 57.16 90 LEU A O 1
ATOM 685 N N . TYR A 1 91 ? 9.447 -1.892 -23.439 1.00 52.66 91 TYR A N 1
ATOM 686 C CA . TYR A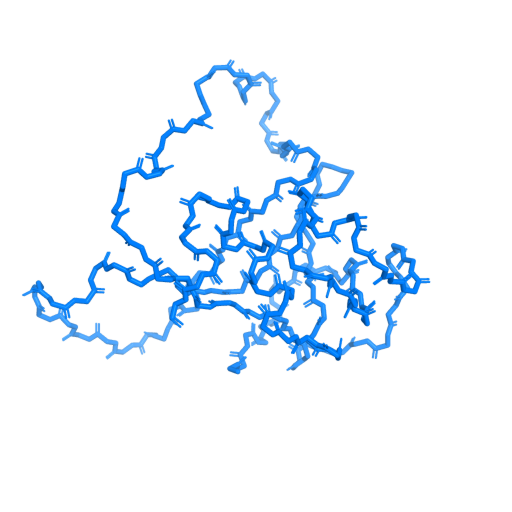 1 91 ? 9.170 -2.376 -22.066 1.00 52.66 91 TYR A CA 1
ATOM 687 C C . TYR A 1 91 ? 7.842 -1.829 -21.495 1.00 52.66 91 TYR A C 1
ATOM 689 O O . TYR A 1 91 ? 7.813 -1.146 -20.477 1.00 52.66 91 TYR A O 1
ATOM 697 N N . ASP A 1 92 ? 6.723 -2.069 -22.187 1.00 58.62 92 ASP A N 1
ATOM 698 C CA . ASP A 1 92 ? 5.430 -1.409 -21.902 1.00 58.62 92 ASP A CA 1
ATOM 699 C C . ASP A 1 92 ? 4.408 -2.275 -21.119 1.00 58.62 92 ASP A C 1
ATOM 701 O O . ASP A 1 92 ? 3.272 -1.847 -20.877 1.00 58.62 92 ASP A O 1
ATOM 705 N N . ASP A 1 93 ? 4.838 -3.470 -20.689 1.00 65.56 93 ASP A N 1
ATOM 706 C CA . ASP A 1 93 ? 4.016 -4.492 -20.008 1.00 65.56 93 ASP A CA 1
ATOM 707 C C . ASP A 1 93 ? 4.344 -4.657 -18.510 1.00 65.56 93 ASP A C 1
ATOM 709 O O . ASP A 1 93 ? 3.735 -5.479 -17.820 1.00 65.56 93 ASP A O 1
ATOM 713 N N . LEU A 1 94 ? 5.310 -3.886 -17.991 1.00 72.38 94 LEU A N 1
ATOM 714 C CA . LEU A 1 94 ? 5.653 -3.896 -16.570 1.00 72.38 94 LEU A CA 1
ATOM 715 C C . LEU A 1 94 ? 5.048 -2.702 -15.841 1.00 72.38 94 LEU A C 1
ATOM 717 O O . LEU A 1 94 ? 5.366 -1.540 -16.111 1.00 72.38 94 LEU A O 1
ATOM 721 N N . MET A 1 95 ? 4.202 -3.004 -14.860 1.00 80.25 95 MET A N 1
ATOM 722 C CA . MET A 1 95 ? 3.679 -2.015 -13.927 1.00 80.25 95 MET A CA 1
ATOM 723 C C . MET A 1 95 ? 4.449 -2.114 -12.622 1.00 80.25 95 MET A C 1
ATOM 725 O O . MET A 1 95 ? 4.198 -2.988 -11.798 1.00 80.25 95 MET A O 1
ATOM 729 N N . VAL A 1 96 ? 5.404 -1.203 -12.461 1.00 84.19 96 VAL A N 1
ATOM 730 C CA . VAL A 1 96 ? 6.198 -1.040 -11.244 1.00 84.19 96 VAL A CA 1
ATOM 731 C C . VAL A 1 96 ? 5.791 0.232 -10.518 1.00 84.19 96 VAL A C 1
ATOM 733 O O . VAL A 1 96 ? 5.530 1.261 -11.148 1.00 84.19 96 VAL A O 1
ATOM 736 N N . GLY A 1 97 ? 5.752 0.184 -9.193 1.00 88.06 97 GLY A N 1
ATOM 737 C CA . GLY A 1 97 ? 5.589 1.389 -8.395 1.00 88.06 97 GLY A CA 1
ATOM 738 C C . GLY A 1 97 ? 5.415 1.122 -6.912 1.00 88.06 97 GLY A C 1
ATOM 739 O O . GLY A 1 97 ? 5.234 -0.017 -6.475 1.00 88.06 97 GLY A O 1
ATOM 740 N N . ARG A 1 98 ? 5.422 2.222 -6.158 1.00 91.38 98 ARG A N 1
ATOM 741 C CA . ARG A 1 98 ? 5.037 2.246 -4.748 1.00 91.38 98 ARG A CA 1
ATOM 742 C C . ARG A 1 98 ? 3.580 1.833 -4.607 1.00 91.38 98 ARG A C 1
ATOM 744 O O . ARG A 1 98 ? 2.732 2.374 -5.323 1.00 91.38 98 ARG A O 1
ATOM 751 N N . VAL A 1 99 ? 3.301 0.931 -3.671 1.00 94.25 99 VAL A N 1
ATOM 752 C CA . VAL A 1 99 ? 1.940 0.485 -3.364 1.00 94.25 99 VAL A CA 1
ATOM 753 C C . VAL A 1 99 ? 1.300 1.459 -2.381 1.00 94.25 99 VAL A C 1
ATOM 755 O O . VAL A 1 99 ? 1.823 1.699 -1.295 1.00 94.25 99 VAL A O 1
ATOM 758 N N . GLU A 1 100 ? 0.149 2.011 -2.757 1.00 94.94 100 GLU A N 1
ATOM 759 C CA . GLU A 1 100 ? -0.688 2.797 -1.853 1.00 94.94 100 GLU A CA 1
ATOM 760 C C . GLU A 1 100 ? -2.114 2.244 -1.838 1.00 94.94 100 GLU A C 1
ATOM 762 O O . GLU A 1 100 ? -2.709 2.002 -2.893 1.00 94.94 100 GLU A O 1
ATOM 767 N N . VAL A 1 101 ? -2.666 2.079 -0.636 1.00 95.69 101 VAL A N 1
ATOM 768 C CA . VAL A 1 101 ? -4.005 1.532 -0.380 1.00 95.69 101 VAL A CA 1
ATOM 769 C C . VAL A 1 101 ? -4.906 2.656 0.106 1.00 95.69 101 VAL A C 1
ATOM 771 O O . VAL A 1 101 ? -4.505 3.475 0.937 1.00 95.69 101 VAL A O 1
ATOM 774 N N . CYS A 1 102 ? -6.118 2.734 -0.428 1.00 93.56 102 CYS A N 1
ATOM 775 C CA . CYS A 1 102 ? -7.114 3.659 0.076 1.00 93.56 102 CYS A CA 1
ATOM 776 C C . CYS A 1 102 ? -7.740 3.112 1.368 1.00 93.56 102 CYS A C 1
ATOM 778 O O . CYS A 1 102 ? -8.134 1.956 1.464 1.00 93.56 102 CYS A O 1
ATOM 780 N N . HIS A 1 103 ? -7.802 3.960 2.386 1.00 95.00 103 HIS A N 1
ATOM 781 C CA . HIS A 1 103 ? -8.517 3.687 3.623 1.00 95.00 103 HIS A CA 1
ATOM 782 C C . HIS A 1 103 ? -9.058 5.001 4.169 1.00 95.00 103 HIS A C 1
ATOM 784 O O . HIS A 1 103 ? -8.357 6.018 4.149 1.00 95.00 103 HIS A O 1
ATOM 790 N N . GLU A 1 104 ? -10.322 5.015 4.588 1.00 93.19 104 GLU A N 1
ATOM 791 C CA . GLU A 1 104 ? -11.006 6.232 5.048 1.00 93.19 104 GLU A CA 1
ATOM 792 C C . GLU A 1 104 ? -10.889 7.398 4.044 1.00 93.19 104 GLU A C 1
ATOM 794 O O . GLU A 1 104 ? -10.643 8.554 4.401 1.00 93.19 104 GLU A O 1
ATOM 799 N N . GLN A 1 105 ? -11.075 7.092 2.755 1.00 89.69 105 GLN A N 1
ATOM 800 C CA . GLN A 1 105 ? -11.033 8.060 1.647 1.00 89.69 105 GLN A CA 1
ATOM 801 C C . GLN A 1 105 ? -9.658 8.706 1.402 1.00 89.69 105 GLN A C 1
ATOM 803 O O . GLN A 1 105 ? -9.574 9.733 0.722 1.00 89.69 105 GLN A O 1
ATOM 808 N N . ARG A 1 106 ? -8.570 8.122 1.917 1.00 91.75 106 ARG A N 1
ATOM 809 C CA . ARG A 1 106 ? -7.201 8.593 1.676 1.00 91.75 106 ARG A CA 1
ATOM 810 C C . ARG A 1 106 ? -6.287 7.446 1.282 1.00 91.75 106 ARG A C 1
ATOM 812 O O . ARG A 1 106 ? -6.310 6.392 1.904 1.00 91.75 106 ARG A O 1
ATOM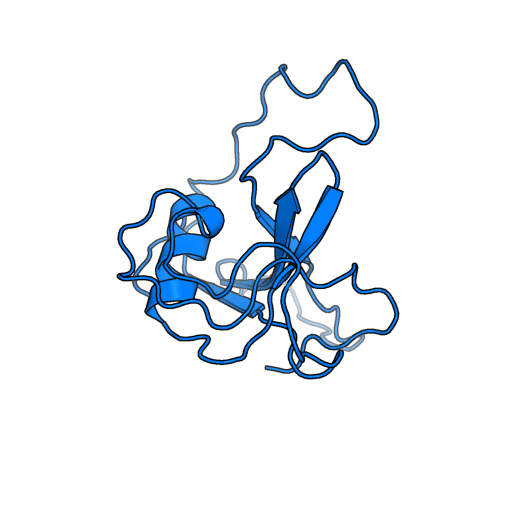 819 N N . TYR A 1 107 ? -5.446 7.689 0.282 1.00 93.44 107 TYR A N 1
ATOM 820 C CA . TYR A 1 107 ? -4.358 6.775 -0.048 1.00 93.44 107 TYR A CA 1
ATOM 821 C C . TYR A 1 107 ? -3.239 6.894 0.978 1.00 93.44 107 TYR A C 1
ATOM 823 O O . TYR A 1 107 ? -2.801 8.002 1.298 1.00 93.44 107 TYR A O 1
ATOM 831 N N . GLN A 1 108 ? -2.812 5.745 1.477 1.00 95.38 108 GLN A N 1
ATOM 832 C CA . GLN A 1 108 ? -1.802 5.587 2.508 1.00 95.38 108 GLN A CA 1
ATOM 833 C C . GLN A 1 108 ? -0.802 4.501 2.094 1.00 95.38 108 GLN A C 1
ATOM 835 O O . GLN A 1 108 ? -1.080 3.695 1.204 1.00 95.38 108 GLN A O 1
ATOM 840 N N . THR A 1 109 ? 0.381 4.525 2.693 1.00 95.25 109 THR A N 1
ATOM 841 C CA . THR A 1 109 ? 1.532 3.720 2.271 1.00 95.25 109 THR A CA 1
ATOM 842 C C . THR A 1 109 ? 1.542 2.356 2.959 1.00 95.25 109 THR A C 1
ATOM 844 O O . THR A 1 109 ? 1.004 2.205 4.054 1.00 95.25 109 THR A O 1
ATOM 847 N N . VAL A 1 110 ? 2.159 1.359 2.335 1.00 96.25 110 VAL A N 1
ATOM 848 C CA . VAL A 1 110 ? 2.370 0.032 2.926 1.00 96.25 110 VAL A CA 1
ATOM 849 C C . VAL A 1 110 ? 3.840 -0.129 3.290 1.00 96.25 110 VAL A C 1
ATOM 851 O O . VAL A 1 110 ? 4.707 0.320 2.540 1.00 96.25 110 VAL A O 1
ATOM 854 N N . CYS A 1 111 ? 4.105 -0.720 4.448 1.00 95.94 111 CYS A N 1
ATOM 855 C CA . CYS A 1 111 ? 5.454 -1.024 4.890 1.00 95.94 111 CYS A CA 1
ATOM 856 C C . CYS A 1 111 ? 5.982 -2.312 4.247 1.00 95.94 111 CYS A C 1
ATOM 858 O O . CYS A 1 111 ? 5.202 -3.232 4.001 1.00 95.94 111 CYS A O 1
ATOM 860 N N . ASP A 1 112 ? 7.282 -2.372 3.959 1.00 94.25 112 ASP A N 1
ATOM 861 C CA . ASP A 1 112 ? 7.937 -3.549 3.388 1.00 94.25 112 ASP A CA 1
ATOM 862 C C . ASP A 1 112 ? 8.423 -4.570 4.436 1.00 94.25 112 ASP A C 1
ATOM 864 O O . ASP A 1 112 ? 8.945 -5.627 4.073 1.00 94.25 112 ASP A O 1
ATOM 868 N N . ASP A 1 113 ? 8.178 -4.314 5.725 1.00 95.12 113 ASP A N 1
ATOM 869 C CA . ASP A 1 113 ? 8.364 -5.286 6.803 1.00 95.12 113 ASP A CA 1
ATOM 870 C C . ASP A 1 113 ? 7.536 -6.550 6.525 1.00 95.12 113 ASP A C 1
ATOM 872 O O . ASP A 1 113 ? 6.307 -6.528 6.429 1.00 95.12 113 ASP A O 1
ATOM 876 N N . SER A 1 114 ? 8.240 -7.678 6.399 1.00 95.12 114 SER A N 1
ATOM 877 C CA . SER A 1 114 ? 7.700 -8.984 5.985 1.00 95.12 114 SER A CA 1
ATOM 878 C C . SER A 1 114 ? 7.097 -9.039 4.571 1.00 95.12 114 SER A C 1
ATOM 880 O O . SER A 1 114 ? 6.561 -10.080 4.205 1.00 95.12 114 SER A O 1
ATOM 882 N N . TRP A 1 115 ? 7.247 -7.988 3.757 1.00 95.62 115 TRP A N 1
ATOM 883 C CA . TRP A 1 115 ? 6.671 -7.916 2.415 1.00 95.62 115 TRP A CA 1
ATOM 884 C C . TRP A 1 115 ? 7.292 -8.928 1.451 1.00 95.62 115 TRP A C 1
ATOM 886 O O . TRP A 1 115 ? 8.491 -8.880 1.147 1.00 95.62 115 TRP A O 1
ATOM 896 N N . ASP A 1 116 ? 6.466 -9.826 0.922 1.00 94.50 116 ASP A N 1
ATOM 897 C CA . ASP A 1 116 ? 6.891 -10.926 0.069 1.00 94.50 116 ASP A CA 1
ATOM 898 C C . ASP A 1 116 ? 6.069 -11.066 -1.229 1.00 94.50 116 ASP A C 1
ATOM 900 O O . ASP A 1 116 ? 5.323 -10.185 -1.675 1.00 94.50 116 ASP A O 1
ATOM 904 N N . ASN A 1 117 ? 6.276 -12.184 -1.929 1.00 94.56 117 ASN A N 1
ATOM 905 C CA . ASN A 1 117 ? 5.613 -12.451 -3.200 1.00 94.56 117 ASN A CA 1
ATOM 906 C C . ASN A 1 117 ? 4.114 -12.771 -3.054 1.00 94.56 117 ASN A C 1
ATOM 908 O O . ASN A 1 117 ? 3.383 -12.672 -4.043 1.00 94.56 117 ASN A O 1
ATOM 912 N N . MET A 1 118 ? 3.649 -13.166 -1.871 1.00 96.06 118 MET A N 1
ATOM 913 C CA . MET A 1 118 ? 2.233 -13.381 -1.594 1.00 96.06 118 MET A CA 1
ATOM 914 C C . MET A 1 118 ? 1.506 -12.049 -1.451 1.00 96.06 118 MET A C 1
ATOM 916 O O . MET A 1 118 ? 0.437 -11.895 -2.048 1.00 96.06 118 MET A O 1
ATOM 920 N N . ASP A 1 119 ? 2.109 -11.063 -0.788 1.00 96.38 119 ASP A N 1
ATOM 921 C CA . ASP A 1 119 ? 1.556 -9.704 -0.714 1.00 96.38 119 ASP A CA 1
ATOM 922 C C . ASP A 1 119 ? 1.498 -9.071 -2.111 1.00 96.38 119 ASP A C 1
ATOM 924 O O . ASP A 1 119 ? 0.451 -8.594 -2.565 1.00 96.38 119 ASP A O 1
ATOM 928 N N . ALA A 1 120 ? 2.601 -9.175 -2.861 1.00 94.62 120 ALA A N 1
ATOM 929 C CA . ALA A 1 120 ? 2.679 -8.724 -4.249 1.00 94.62 120 ALA A CA 1
ATOM 930 C C . ALA A 1 120 ? 1.620 -9.392 -5.149 1.00 94.62 120 ALA A C 1
ATOM 932 O O . ALA A 1 120 ? 1.006 -8.728 -5.988 1.00 94.62 120 ALA A O 1
ATOM 933 N N . SER A 1 121 ? 1.361 -10.690 -4.959 1.00 94.06 121 SER A N 1
ATOM 934 C CA . SER A 1 121 ? 0.334 -11.438 -5.696 1.00 94.06 121 SER A CA 1
ATOM 935 C C . SER A 1 121 ? -1.071 -10.867 -5.469 1.00 94.06 121 SER A C 1
ATOM 937 O O . SER A 1 121 ? -1.839 -10.725 -6.428 1.00 94.06 121 SER A O 1
ATOM 939 N N . VAL A 1 122 ? -1.408 -10.491 -4.228 1.00 95.94 122 VAL A N 1
ATOM 940 C CA . VAL A 1 122 ? -2.689 -9.836 -3.911 1.00 95.94 122 VAL A CA 1
ATOM 941 C C . VAL A 1 122 ? -2.792 -8.499 -4.640 1.00 95.94 122 VAL A C 1
ATOM 943 O O . VAL A 1 122 ? -3.789 -8.264 -5.326 1.00 95.94 122 VAL A O 1
ATOM 946 N N . VAL A 1 123 ? -1.746 -7.665 -4.579 1.00 94.75 123 VAL A N 1
ATOM 947 C CA . VAL A 1 123 ? -1.711 -6.366 -5.273 1.00 94.75 123 VAL A CA 1
ATOM 948 C C . VAL A 1 123 ? -1.926 -6.523 -6.772 1.00 94.75 123 VAL A C 1
ATOM 950 O O . VAL A 1 123 ? -2.809 -5.883 -7.349 1.00 94.75 123 VAL A O 1
ATOM 953 N N . CYS A 1 124 ? -1.131 -7.378 -7.414 1.00 91.81 124 CYS A N 1
ATOM 954 C CA . CYS A 1 124 ? -1.185 -7.551 -8.858 1.00 91.81 124 CYS A CA 1
ATOM 955 C C . CYS A 1 124 ? -2.548 -8.082 -9.295 1.00 91.81 124 CYS A C 1
ATOM 957 O O . CYS A 1 124 ? -3.143 -7.515 -10.211 1.00 91.81 124 CYS A O 1
ATOM 959 N N . ARG A 1 125 ? -3.104 -9.080 -8.596 1.00 90.88 125 ARG A N 1
ATOM 960 C CA . ARG A 1 125 ? -4.453 -9.578 -8.887 1.00 90.88 125 ARG A CA 1
ATOM 961 C C . ARG A 1 125 ? -5.513 -8.496 -8.712 1.00 90.88 125 ARG A C 1
ATOM 963 O O . ARG A 1 125 ? -6.401 -8.389 -9.555 1.00 90.88 125 ARG A O 1
ATOM 970 N N . GLN A 1 126 ? -5.445 -7.706 -7.642 1.00 91.00 126 GLN A N 1
ATOM 971 C CA . GLN A 1 126 ? -6.428 -6.657 -7.369 1.00 91.00 126 GLN A CA 1
ATOM 972 C C . GLN A 1 126 ? -6.421 -5.569 -8.454 1.00 91.00 126 GLN A C 1
ATOM 974 O O . GLN A 1 126 ? -7.470 -5.033 -8.811 1.00 91.00 126 GLN A O 1
ATOM 979 N N . LEU A 1 127 ? -5.248 -5.284 -9.020 1.00 88.00 127 LEU A N 1
ATOM 980 C CA . LEU A 1 127 ? -5.069 -4.390 -10.164 1.00 88.00 127 LEU A CA 1
ATOM 981 C C . LEU A 1 127 ? -5.387 -5.054 -11.522 1.00 88.00 127 LEU A C 1
ATOM 983 O O . LEU A 1 127 ? -5.319 -4.394 -12.557 1.00 88.00 127 LEU A O 1
ATOM 987 N N . GLY A 1 128 ? -5.756 -6.339 -11.523 1.00 86.12 128 GLY A N 1
ATOM 988 C CA . GLY A 1 128 ? -6.133 -7.112 -12.707 1.00 86.12 128 GLY A CA 1
ATOM 989 C C . GLY A 1 128 ? -4.965 -7.739 -13.479 1.00 86.12 128 GLY A C 1
ATOM 990 O O . GLY A 1 128 ? -5.166 -8.241 -14.582 1.00 86.12 128 GLY A O 1
ATOM 991 N N . PHE A 1 129 ? -3.758 -7.740 -12.918 1.00 85.12 129 PHE A N 1
ATOM 992 C CA . PHE A 1 129 ? -2.585 -8.419 -13.472 1.00 85.12 129 PHE A CA 1
ATOM 993 C C . PHE A 1 129 ? -2.519 -9.894 -13.056 1.00 85.12 129 PHE A C 1
ATOM 995 O O . PHE A 1 129 ? -3.232 -10.353 -12.158 1.00 85.12 129 PHE A O 1
ATOM 1002 N N . SER A 1 130 ? -1.630 -10.647 -13.711 1.00 80.69 130 SER A N 1
ATOM 1003 C CA . SER A 1 130 ? -1.316 -12.010 -13.283 1.00 80.69 130 SER A CA 1
ATOM 1004 C C . SER A 1 130 ? -0.664 -11.972 -11.892 1.00 80.69 130 SER A C 1
ATOM 1006 O O . SER A 1 130 ? 0.288 -11.215 -11.704 1.00 80.69 130 SER A O 1
ATOM 1008 N N . PRO A 1 131 ? -1.114 -12.796 -10.926 1.00 75.38 131 PRO A N 1
ATOM 1009 C CA . PRO A 1 131 ? -0.436 -12.949 -9.636 1.00 75.38 131 PRO A CA 1
ATOM 1010 C C . PRO A 1 131 ? 0.916 -13.672 -9.762 1.00 75.38 131 PRO A C 1
ATOM 1012 O O . PRO A 1 131 ? 1.713 -13.663 -8.830 1.00 75.38 131 PRO A O 1
ATOM 1015 N N . PHE A 1 132 ? 1.171 -14.308 -10.910 1.00 64.69 132 PHE A N 1
ATOM 1016 C CA . PHE A 1 132 ? 2.418 -14.998 -11.224 1.00 64.69 132 PHE A CA 1
ATOM 1017 C C . PHE A 1 132 ? 3.139 -14.226 -12.330 1.00 64.69 132 PHE A C 1
ATOM 1019 O O . PHE A 1 132 ? 2.630 -14.148 -13.455 1.00 64.69 132 PHE A O 1
ATOM 1026 N N . GLY A 1 133 ? 4.282 -13.636 -11.987 1.00 51.03 133 GLY A N 1
ATOM 1027 C CA . GLY A 1 133 ? 5.166 -12.898 -12.883 1.00 51.03 133 GLY A CA 1
ATOM 1028 C C . GLY A 1 133 ? 6.552 -13.509 -12.912 1.00 51.03 133 GLY A C 1
ATOM 1029 O O . GLY A 1 133 ? 7.062 -13.838 -11.822 1.00 51.03 133 GLY A O 1
#

Radius of gyration: 14.99 Å; chains: 1; bounding box: 37×32×42 Å